Protein AF-A0A662NVA5-F1 (afdb_monomer)

Sequence (50 aa):
MKYCFSPIGYVRTNKTDEEVRSSISGVDGEIEILEEYSRGLVGIEEFSHV

Foldseek 3Di:
DDDDDDDQWDKADPDDPVRQVPDPPGDDIDTGGDPVCPVVCVPVVVDPDD

Secondary structure (DSSP, 8-state):
----PPP-EEEE-SS-HHHHHH-SS----EEEE-GGGGGGGTTGGG-S--

Mean predicted aligned error: 3.37 Å

Structure (mmCIF, N/CA/C/O backbone):
data_AF-A0A662NVA5-F1
#
_entry.id   AF-A0A662NVA5-F1
#
loop_
_atom_site.group_PDB
_atom_site.id
_atom_site.type_symbol
_atom_site.label_atom_id
_atom_site.label_alt_id
_atom_site.label_comp_id
_atom_site.label_asym_id
_atom_site.label_entity_id
_atom_site.label_seq_id
_atom_site.pdbx_PDB_ins_code
_atom_site.Cartn_x
_atom_site.Cartn_y
_atom_site.Cartn_z
_atom_site.occupancy
_atom_site.B_iso_or_equiv
_atom_site.auth_seq_id
_atom_site.auth_comp_id
_atom_site.auth_asym_id
_atom_site.auth_atom_id
_atom_site.pdbx_PDB_model_num
ATOM 1 N N . MET A 1 1 ? 11.515 12.655 23.270 1.00 64.88 1 MET A N 1
ATOM 2 C CA . MET A 1 1 ? 10.371 11.743 23.033 1.00 64.88 1 MET A CA 1
ATOM 3 C C . MET A 1 1 ? 10.788 10.712 22.001 1.00 64.88 1 MET A C 1
ATOM 5 O O . MET A 1 1 ? 11.475 11.087 21.061 1.00 64.88 1 MET A O 1
ATOM 9 N N . LYS A 1 2 ? 10.434 9.437 22.192 1.00 80.00 2 LYS A N 1
ATOM 10 C CA . LYS A 1 2 ? 10.692 8.360 21.227 1.00 80.00 2 LYS A CA 1
ATOM 11 C C . LYS A 1 2 ? 9.341 7.935 20.657 1.00 80.00 2 LYS A C 1
ATOM 13 O O . LYS A 1 2 ? 8.477 7.525 21.425 1.00 80.00 2 LYS A O 1
ATOM 18 N N . TYR A 1 3 ? 9.153 8.102 19.354 1.00 87.38 3 TYR A N 1
ATOM 19 C CA . TYR A 1 3 ? 7.940 7.667 18.666 1.00 87.38 3 TYR A CA 1
ATOM 20 C C . TYR A 1 3 ? 8.133 6.236 18.170 1.00 87.38 3 TYR A C 1
ATOM 22 O O . TYR A 1 3 ? 9.215 5.881 17.702 1.00 87.38 3 TYR A O 1
ATOM 30 N N . CYS A 1 4 ? 7.096 5.418 18.315 1.00 93.00 4 CYS A N 1
ATOM 31 C CA . CYS A 1 4 ? 7.034 4.065 17.780 1.00 93.00 4 CYS A CA 1
ATOM 32 C C . CYS A 1 4 ? 5.803 3.983 16.881 1.00 93.00 4 CYS A C 1
ATOM 34 O O . CYS A 1 4 ? 4.718 4.380 17.307 1.00 93.00 4 CYS A O 1
ATOM 36 N N . PHE A 1 5 ? 5.978 3.499 15.654 1.00 95.31 5 PHE A N 1
ATOM 37 C CA . PHE A 1 5 ? 4.891 3.330 14.697 1.00 95.31 5 PHE A CA 1
ATOM 38 C C . PHE A 1 5 ? 4.507 1.859 14.617 1.00 95.31 5 PHE A C 1
ATOM 40 O O . PHE A 1 5 ? 5.378 0.992 14.556 1.00 95.31 5 PHE A O 1
ATOM 47 N N . SER A 1 6 ? 3.202 1.602 14.620 1.00 95.31 6 SER A N 1
ATOM 48 C CA . SER A 1 6 ? 2.650 0.285 14.309 1.00 95.31 6 SER A CA 1
ATOM 49 C C . SER A 1 6 ? 2.169 0.307 12.858 1.00 95.31 6 SER A C 1
ATOM 51 O O . SER A 1 6 ? 1.467 1.253 12.490 1.00 95.31 6 SER A O 1
ATOM 53 N N . PRO A 1 7 ? 2.570 -0.660 12.018 1.00 97.38 7 PRO A N 1
ATOM 54 C CA . PRO A 1 7 ? 2.068 -0.746 10.654 1.00 97.38 7 PRO A CA 1
ATOM 55 C C . PRO A 1 7 ? 0.564 -1.029 10.670 1.00 97.38 7 PRO A C 1
ATOM 57 O O . PRO A 1 7 ? 0.092 -1.805 11.496 1.00 97.38 7 PRO A O 1
ATOM 60 N N . ILE A 1 8 ? -0.170 -0.417 9.741 1.00 98.19 8 ILE A N 1
ATOM 61 C CA . ILE A 1 8 ? -1.620 -0.629 9.577 1.00 98.19 8 ILE A CA 1
ATOM 62 C C . ILE A 1 8 ? -1.961 -1.524 8.381 1.00 98.19 8 ILE A C 1
ATOM 64 O O . ILE A 1 8 ? -3.125 -1.812 8.122 1.00 98.19 8 ILE A O 1
ATOM 68 N N . GLY A 1 9 ? -0.947 -1.939 7.627 1.00 98.19 9 GLY A N 1
ATOM 69 C CA . GLY A 1 9 ? -1.104 -2.657 6.376 1.00 98.19 9 GLY A CA 1
ATOM 70 C C . GLY A 1 9 ? 0.204 -2.757 5.605 1.00 98.19 9 GLY A C 1
ATOM 71 O O . GLY A 1 9 ? 1.265 -2.347 6.090 1.00 98.19 9 GLY A O 1
ATOM 72 N N . TYR A 1 10 ? 0.110 -3.289 4.392 1.00 97.88 10 TYR A N 1
ATOM 73 C CA . TYR A 1 10 ? 1.235 -3.561 3.508 1.00 97.88 10 TYR A CA 1
ATOM 74 C C . TYR A 1 10 ? 0.928 -3.141 2.074 1.00 97.88 10 TYR A C 1
ATOM 76 O O . TYR A 1 10 ? -0.211 -3.201 1.619 1.00 97.88 10 TYR A O 1
ATOM 84 N N . VAL A 1 11 ? 1.974 -2.762 1.344 1.00 97.12 11 VAL A N 1
ATOM 85 C CA . VAL A 1 11 ? 1.901 -2.541 -0.102 1.00 97.12 11 VAL A CA 1
ATOM 86 C C . VAL A 1 11 ? 2.253 -3.849 -0.806 1.00 97.12 11 VAL A C 1
ATOM 88 O O . VAL A 1 11 ? 3.297 -4.443 -0.530 1.00 97.12 11 VAL A O 1
ATOM 91 N N . ARG A 1 12 ? 1.395 -4.298 -1.720 1.00 97.69 12 ARG A N 1
ATOM 92 C CA . ARG A 1 12 ? 1.625 -5.446 -2.598 1.00 97.69 12 ARG A CA 1
ATOM 93 C C . ARG A 1 12 ? 1.821 -4.948 -4.019 1.00 97.69 12 ARG A C 1
ATOM 95 O O . ARG A 1 12 ? 0.971 -4.261 -4.571 1.00 97.69 12 ARG A O 1
ATOM 102 N N . THR A 1 13 ? 2.938 -5.304 -4.634 1.00 97.75 13 THR A N 1
ATOM 103 C CA . THR A 1 13 ? 3.179 -5.050 -6.054 1.00 97.75 13 THR A CA 1
ATOM 104 C C . THR A 1 13 ? 4.069 -6.149 -6.615 1.00 97.75 13 THR A C 1
ATOM 106 O O . THR A 1 13 ? 4.875 -6.735 -5.895 1.00 97.75 13 THR A O 1
ATOM 109 N N . ASN A 1 14 ? 3.919 -6.433 -7.906 1.00 97.31 14 ASN A N 1
ATOM 110 C CA . ASN A 1 14 ? 4.801 -7.350 -8.631 1.00 97.31 14 ASN A CA 1
ATOM 111 C C . ASN A 1 14 ? 6.034 -6.635 -9.207 1.00 97.31 14 ASN A C 1
ATOM 113 O O . ASN A 1 14 ? 6.783 -7.232 -9.979 1.00 97.31 14 ASN A O 1
ATOM 117 N N . LYS A 1 15 ? 6.216 -5.349 -8.888 1.00 97.75 15 LYS A N 1
ATOM 118 C CA . LYS A 1 15 ? 7.372 -4.559 -9.304 1.00 97.75 15 LYS A CA 1
ATOM 119 C C . LYS A 1 15 ? 8.524 -4.727 -8.330 1.00 97.75 15 LYS A C 1
ATOM 121 O O . LYS A 1 15 ? 8.333 -4.812 -7.121 1.00 97.75 15 LYS A O 1
ATOM 126 N N . THR A 1 16 ? 9.726 -4.746 -8.879 1.00 96.94 16 THR A N 1
ATOM 127 C CA . THR A 1 16 ? 10.963 -4.695 -8.105 1.00 9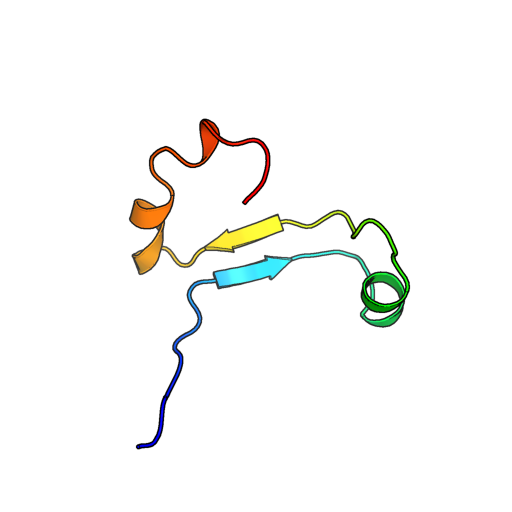6.94 16 THR A CA 1
ATOM 128 C C . THR A 1 16 ? 11.175 -3.306 -7.506 1.00 96.94 16 THR A C 1
ATOM 130 O O . THR A 1 16 ? 10.677 -2.308 -8.028 1.00 96.94 16 THR A O 1
ATOM 133 N N . ASP A 1 17 ? 11.980 -3.219 -6.448 1.00 96.50 17 ASP A N 1
ATOM 134 C CA . ASP A 1 17 ? 12.324 -1.944 -5.806 1.00 96.50 17 ASP A CA 1
ATOM 135 C C . ASP A 1 17 ? 12.908 -0.917 -6.789 1.00 96.50 17 ASP A C 1
ATOM 137 O O . ASP A 1 17 ? 12.663 0.281 -6.656 1.00 96.50 17 ASP A O 1
ATOM 141 N N . GLU A 1 18 ? 13.669 -1.373 -7.788 1.00 97.56 18 GLU A N 1
ATOM 142 C CA . GLU A 1 18 ? 14.267 -0.496 -8.798 1.00 97.56 18 GLU A CA 1
ATOM 143 C C . GLU A 1 18 ? 13.210 0.049 -9.773 1.00 97.56 18 GLU A C 1
ATOM 145 O O . GLU A 1 18 ? 13.220 1.236 -10.100 1.00 97.56 18 GLU A O 1
ATOM 150 N N . GLU A 1 19 ? 12.250 -0.781 -10.195 1.00 97.19 19 GLU A N 1
ATOM 151 C CA . GLU A 1 19 ? 11.104 -0.339 -11.004 1.00 97.19 19 GLU A CA 1
ATOM 152 C C . GLU A 1 19 ? 10.221 0.654 -10.238 1.00 97.19 19 GLU A C 1
ATOM 154 O O . GLU A 1 19 ? 9.798 1.663 -10.800 1.00 97.19 19 GLU A O 1
ATOM 159 N N . VAL A 1 20 ? 9.977 0.408 -8.946 1.00 96.69 20 VAL A N 1
ATOM 160 C CA . VAL A 1 20 ? 9.238 1.339 -8.079 1.00 96.69 20 VAL A CA 1
ATOM 161 C C . VAL A 1 20 ? 9.985 2.668 -7.971 1.00 96.69 20 VAL A C 1
ATOM 163 O O . VAL A 1 20 ? 9.395 3.729 -8.164 1.00 96.69 20 VAL A O 1
ATOM 166 N N . ARG A 1 21 ? 11.295 2.623 -7.698 1.00 96.62 21 ARG A N 1
ATOM 167 C CA . ARG A 1 21 ? 12.141 3.811 -7.506 1.00 96.62 21 ARG A CA 1
ATOM 168 C C . ARG A 1 21 ? 12.273 4.664 -8.765 1.00 96.62 21 ARG A C 1
ATOM 170 O O . ARG A 1 21 ? 12.380 5.882 -8.659 1.00 96.62 21 ARG A O 1
ATOM 177 N N . SER A 1 22 ? 12.325 4.033 -9.934 1.00 97.00 22 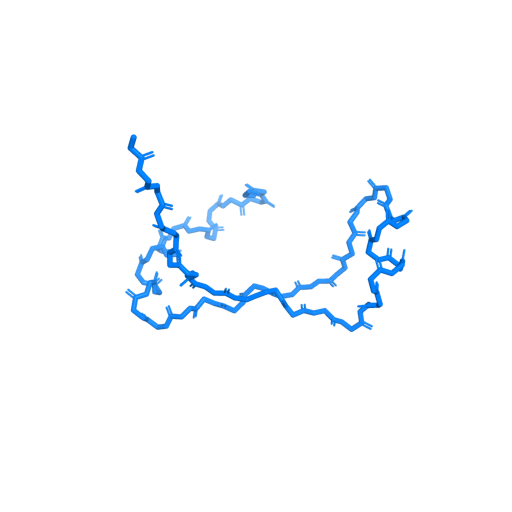SER A N 1
ATOM 178 C CA . SER A 1 22 ? 12.543 4.717 -11.213 1.00 97.00 22 SER A CA 1
ATOM 179 C C . SER A 1 22 ? 11.258 5.242 -11.864 1.00 97.00 22 SER A C 1
ATOM 181 O O . SER A 1 22 ? 11.339 5.973 -12.853 1.00 97.00 22 SER A O 1
ATOM 183 N N . SER A 1 23 ? 10.077 4.922 -11.322 1.00 96.56 23 SER A 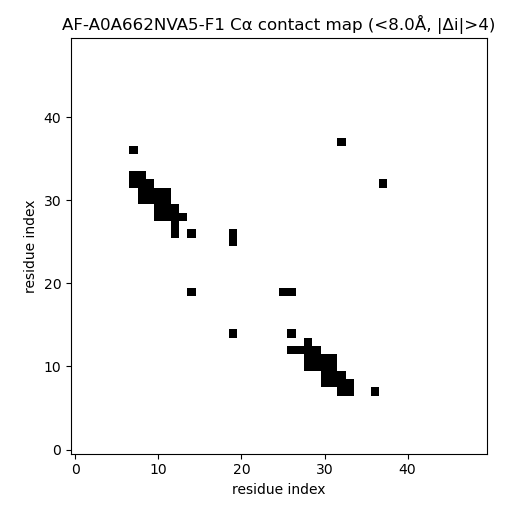N 1
ATOM 184 C CA . SER A 1 23 ? 8.809 5.399 -11.876 1.00 96.56 23 SER A CA 1
ATOM 185 C C . SER A 1 23 ? 8.511 6.858 -11.516 1.00 96.56 23 SER A C 1
ATOM 187 O O . SER A 1 23 ? 8.558 7.260 -10.356 1.00 96.56 23 SER A O 1
ATOM 189 N N . ILE A 1 24 ? 8.119 7.646 -12.521 1.00 94.62 24 ILE A N 1
ATOM 190 C CA . ILE A 1 24 ? 7.684 9.047 -12.367 1.00 94.62 24 ILE A CA 1
ATOM 191 C C . ILE A 1 24 ? 6.193 9.135 -12.003 1.00 94.62 24 ILE A C 1
ATOM 193 O O . ILE A 1 24 ? 5.757 10.108 -11.391 1.00 94.62 24 ILE A O 1
ATOM 197 N N . SER A 1 25 ? 5.401 8.127 -12.373 1.00 94.12 25 SER A N 1
ATOM 198 C CA . SER A 1 25 ? 3.936 8.139 -12.232 1.00 94.12 25 SER A CA 1
ATOM 199 C C . SER A 1 25 ? 3.418 7.075 -11.264 1.00 94.12 25 SER A C 1
ATOM 201 O O . SER A 1 25 ? 2.218 6.837 -11.202 1.00 94.12 25 SER A O 1
ATOM 203 N N . GLY A 1 26 ? 4.316 6.441 -10.507 1.00 93.88 26 GLY A N 1
ATOM 204 C CA . GLY A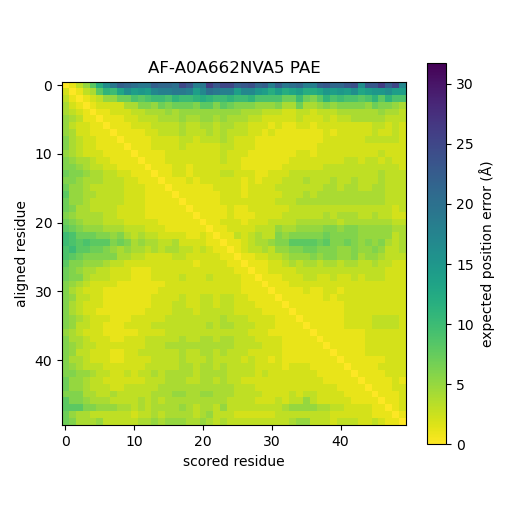 1 26 ? 3.988 5.305 -9.654 1.00 93.88 26 GLY A CA 1
ATOM 205 C C . GLY A 1 26 ? 3.888 3.995 -10.433 1.00 93.88 26 GLY A C 1
ATOM 206 O O . GLY A 1 26 ? 4.201 3.916 -11.623 1.00 93.88 26 GLY A O 1
ATOM 207 N N . VAL A 1 27 ? 3.510 2.935 -9.736 1.00 96.62 27 VAL A N 1
ATOM 208 C CA . VAL A 1 27 ? 3.321 1.609 -10.320 1.00 96.62 27 VAL A CA 1
ATOM 209 C C . VAL A 1 27 ? 2.008 1.026 -9.832 1.00 96.62 27 VAL A C 1
ATOM 211 O O . VAL A 1 27 ? 1.524 1.408 -8.767 1.00 96.62 27 VAL A O 1
ATOM 214 N N . ASP A 1 28 ? 1.472 0.067 -10.578 1.00 97.19 28 ASP A N 1
ATOM 215 C CA . ASP A 1 28 ? 0.317 -0.696 -10.122 1.00 97.19 28 ASP A CA 1
ATOM 216 C C . ASP A 1 28 ? 0.652 -1.462 -8.835 1.00 97.19 28 ASP A C 1
ATOM 218 O O . ASP A 1 28 ? 1.711 -2.098 -8.708 1.00 97.19 28 ASP A O 1
ATOM 222 N N . GLY A 1 29 ? -0.270 -1.415 -7.882 1.00 96.38 29 GLY A N 1
ATOM 223 C CA . GLY A 1 29 ? -0.148 -2.087 -6.602 1.00 96.38 29 GLY A CA 1
ATOM 224 C C . GLY A 1 29 ? -1.463 -2.093 -5.837 1.00 96.38 29 GLY A C 1
ATOM 225 O O . GLY A 1 29 ? -2.400 -1.367 -6.161 1.00 96.38 29 GLY A O 1
ATOM 226 N N . GLU A 1 30 ? -1.506 -2.925 -4.809 1.00 97.94 30 GLU A N 1
ATOM 227 C CA . GLU A 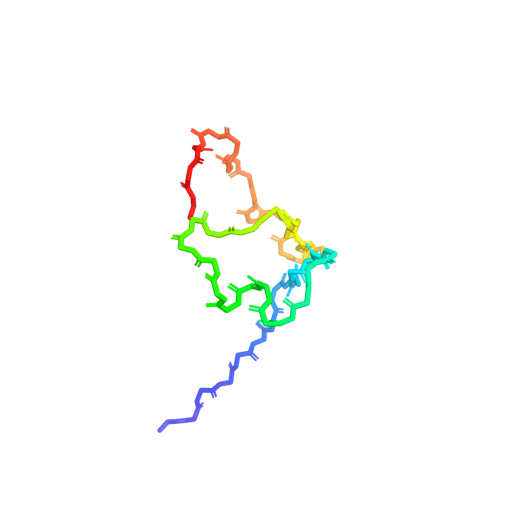1 30 ? -2.639 -3.088 -3.907 1.00 97.94 30 GLU A CA 1
ATOM 228 C C . GLU A 1 30 ? -2.198 -2.737 -2.485 1.00 97.94 30 GLU A C 1
ATOM 230 O O . GLU A 1 30 ? -1.081 -3.056 -2.068 1.00 97.94 30 GLU A O 1
ATOM 235 N N . ILE A 1 31 ? -3.072 -2.074 -1.729 1.00 97.50 31 ILE A N 1
ATOM 236 C CA . ILE A 1 31 ? -2.850 -1.794 -0.311 1.00 97.50 31 ILE A CA 1
ATOM 237 C C . ILE A 1 31 ? -3.672 -2.793 0.501 1.00 97.50 31 ILE A C 1
ATOM 239 O O . ILE A 1 31 ? -4.900 -2.766 0.481 1.00 97.50 31 ILE A O 1
ATOM 243 N N . GLU A 1 32 ? -2.988 -3.673 1.221 1.00 98.25 32 GLU A N 1
ATOM 244 C CA . GLU A 1 32 ? -3.590 -4.661 2.114 1.00 98.25 32 GLU A CA 1
ATOM 245 C C . GLU A 1 32 ? -3.649 -4.076 3.528 1.00 98.25 32 GLU A C 1
ATOM 247 O O . GLU A 1 32 ? -2.615 -3.917 4.177 1.00 98.25 32 GLU A O 1
ATOM 252 N N . ILE A 1 33 ? -4.842 -3.720 4.004 1.00 98.31 33 ILE A N 1
ATOM 253 C CA . ILE A 1 33 ? -5.052 -3.164 5.348 1.00 98.31 33 ILE A CA 1
ATOM 254 C C . ILE A 1 33 ? -5.313 -4.294 6.344 1.00 98.31 33 ILE A C 1
ATOM 256 O O . ILE A 1 33 ? -6.093 -5.202 6.061 1.00 98.31 33 ILE A O 1
ATOM 260 N N . LEU A 1 34 ? -4.664 -4.233 7.511 1.00 98.31 34 LEU A N 1
ATOM 261 C CA . LEU A 1 34 ? -4.900 -5.199 8.584 1.00 98.31 34 LEU A CA 1
ATOM 262 C C . LEU A 1 34 ? -6.328 -5.053 9.121 1.00 98.31 34 LEU A C 1
ATOM 264 O O . LEU A 1 34 ? -6.846 -3.941 9.248 1.00 98.31 34 LEU A O 1
ATOM 268 N N . GLU A 1 35 ? -6.954 -6.182 9.453 1.00 98.00 35 GLU A N 1
ATOM 269 C CA . GLU A 1 35 ? -8.379 -6.250 9.791 1.00 98.00 35 GLU A CA 1
ATOM 270 C C . GLU A 1 35 ? -8.764 -5.309 10.942 1.00 98.00 35 GLU A C 1
ATOM 272 O O . GLU A 1 35 ? -9.808 -4.666 10.893 1.00 98.00 35 GLU A O 1
ATOM 277 N N . GLU A 1 36 ? -7.909 -5.136 11.953 1.00 98.31 36 GLU A N 1
ATOM 278 C CA . GLU A 1 36 ? -8.170 -4.220 13.070 1.00 98.31 36 GLU A CA 1
ATOM 279 C C . GLU A 1 36 ? -8.311 -2.740 12.655 1.00 98.31 36 GLU A C 1
ATOM 281 O O . GLU A 1 36 ? -8.857 -1.937 13.417 1.00 98.31 36 GLU A O 1
ATOM 286 N N . TYR A 1 37 ? -7.859 -2.379 11.449 1.00 98.12 37 TYR A N 1
ATOM 287 C CA . TYR A 1 37 ? -7.955 -1.037 10.875 1.00 98.12 37 TYR A CA 1
ATOM 288 C C . TYR A 1 37 ? -8.956 -0.941 9.712 1.00 98.12 37 TYR A C 1
ATOM 290 O O . TYR A 1 37 ? -9.165 0.158 9.195 1.00 98.12 37 TYR A O 1
ATOM 298 N N . SER A 1 38 ? -9.625 -2.037 9.328 1.00 97.44 38 SER A N 1
ATOM 299 C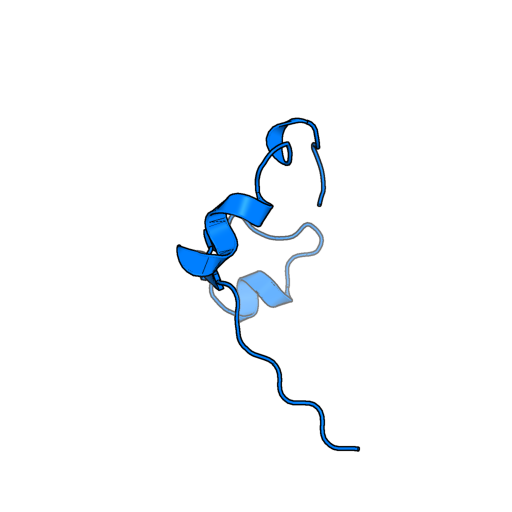 CA . SER A 1 38 ? -10.513 -2.104 8.152 1.00 97.44 38 SER A CA 1
ATOM 300 C C . SER A 1 38 ? -11.638 -1.063 8.189 1.00 97.44 38 SER A C 1
ATOM 302 O O . SER A 1 38 ? -11.947 -0.422 7.185 1.00 97.44 38 SER A O 1
ATOM 304 N N . ARG A 1 39 ? -12.192 -0.791 9.378 1.00 98.06 39 ARG A N 1
ATOM 305 C CA . ARG A 1 39 ? -13.226 0.237 9.591 1.00 98.06 39 ARG A CA 1
ATOM 306 C C . ARG A 1 39 ? -12.784 1.647 9.175 1.00 98.06 39 ARG A C 1
ATOM 308 O O . ARG A 1 39 ? -13.637 2.476 8.873 1.00 98.06 39 ARG A O 1
ATOM 315 N N . GLY A 1 40 ? -11.481 1.928 9.157 1.00 96.81 40 GLY A N 1
ATOM 316 C CA . GLY A 1 40 ? -10.937 3.208 8.700 1.00 96.81 40 GLY A CA 1
ATOM 317 C C . GLY A 1 40 ? -11.134 3.474 7.205 1.00 96.81 40 GLY A C 1
ATOM 318 O O . GLY A 1 40 ? -10.958 4.610 6.780 1.00 96.81 40 GLY A O 1
ATOM 319 N N . LEU A 1 41 ? -11.522 2.460 6.424 1.00 97.25 41 LEU A N 1
ATOM 320 C CA . LEU A 1 41 ? -11.756 2.569 4.982 1.00 97.25 41 LEU A CA 1
ATOM 321 C C . LEU A 1 41 ? -13.179 3.005 4.610 1.00 97.25 41 LEU A C 1
ATOM 323 O O . LEU A 1 41 ? -13.451 3.214 3.436 1.00 97.25 41 LEU A O 1
ATOM 327 N N . VAL A 1 42 ? -14.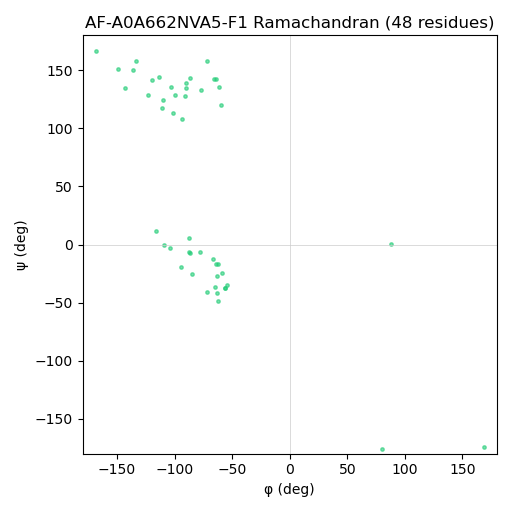104 3.129 5.565 1.00 98.06 42 VAL A N 1
ATOM 328 C CA . VAL A 1 42 ? -15.496 3.510 5.265 1.00 98.06 42 VAL A CA 1
ATOM 329 C C . VAL A 1 42 ? -15.543 4.881 4.577 1.00 98.06 42 VAL A C 1
ATOM 331 O O . VAL A 1 42 ? -15.131 5.874 5.176 1.00 98.06 42 VAL A O 1
ATOM 334 N N . GLY A 1 43 ? -16.078 4.935 3.352 1.00 97.81 43 GLY A N 1
ATOM 335 C CA . GLY A 1 43 ? -16.194 6.158 2.55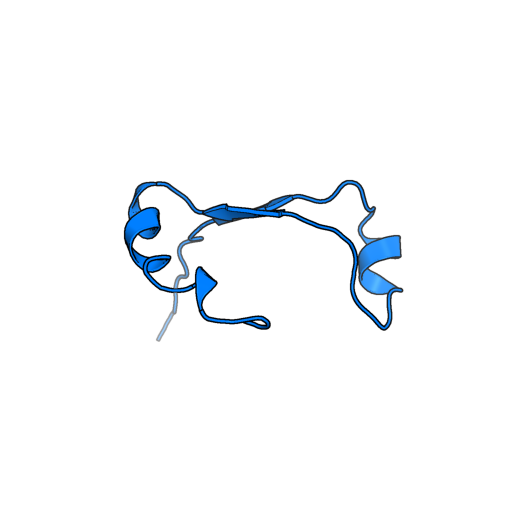2 1.00 97.81 43 GLY A CA 1
ATOM 336 C C . GLY A 1 43 ? -14.966 6.468 1.691 1.00 97.81 43 GLY A C 1
ATOM 337 O O . GLY A 1 43 ? -14.962 7.472 0.980 1.00 97.81 43 GLY A O 1
ATOM 338 N N . ILE A 1 44 ? -13.920 5.632 1.719 1.00 97.06 44 ILE A N 1
ATOM 339 C CA . ILE A 1 44 ? -12.728 5.831 0.880 1.00 97.06 44 ILE A CA 1
ATOM 340 C C . ILE A 1 44 ? -13.059 5.737 -0.615 1.00 97.06 44 ILE A C 1
ATOM 342 O O . ILE A 1 44 ? -12.405 6.369 -1.439 1.00 97.06 44 ILE A O 1
ATOM 346 N N . GLU A 1 45 ? -14.110 4.995 -0.962 1.00 96.44 45 GLU A N 1
ATOM 347 C CA . GLU A 1 45 ? -14.617 4.816 -2.319 1.00 96.44 45 GLU A CA 1
ATOM 348 C C . GLU A 1 45 ? -15.152 6.105 -2.963 1.00 96.44 45 GLU A C 1
ATOM 350 O O . GLU A 1 45 ? -15.291 6.166 -4.184 1.00 96.44 45 GLU A O 1
ATOM 355 N N . GLU A 1 46 ? -15.433 7.146 -2.172 1.00 98.12 46 GLU A N 1
ATOM 356 C CA . GLU A 1 46 ? -15.873 8.451 -2.677 1.00 98.12 46 GLU A CA 1
ATOM 357 C C . GLU A 1 46 ? -14.710 9.291 -3.247 1.00 98.12 46 GLU A C 1
ATOM 359 O O . GLU A 1 46 ? -14.936 10.349 -3.843 1.00 98.12 46 GLU A O 1
ATOM 364 N N . PHE A 1 47 ? -13.463 8.823 -3.106 1.00 96.94 47 PHE A N 1
ATOM 365 C CA . PHE A 1 47 ? -12.250 9.521 -3.531 1.00 96.94 47 PHE A CA 1
ATOM 366 C C . PHE A 1 47 ? -11.542 8.796 -4.675 1.00 96.94 47 PHE A C 1
ATOM 368 O O . PHE A 1 47 ? -11.468 7.574 -4.735 1.00 96.94 47 PHE A O 1
ATOM 375 N N . SER A 1 48 ? -10.960 9.579 -5.585 1.00 93.94 48 SER A N 1
ATOM 376 C CA . SER A 1 48 ? -10.133 9.053 -6.681 1.00 93.94 48 SER A CA 1
ATOM 377 C C . SER A 1 48 ? -8.637 9.026 -6.359 1.00 93.94 48 SER A C 1
ATOM 379 O O . SER A 1 48 ? -7.890 8.326 -7.035 1.00 93.94 48 SER A O 1
ATOM 381 N N . HIS A 1 49 ? -8.198 9.803 -5.364 1.00 94.00 49 HIS A N 1
ATOM 382 C CA . HIS A 1 49 ? -6.802 9.939 -4.947 1.00 94.00 49 HIS A CA 1
ATOM 383 C C . HIS A 1 49 ? -6.758 10.081 -3.420 1.00 94.00 49 HIS A C 1
ATOM 385 O O . HIS A 1 49 ? -7.551 10.844 -2.863 1.00 94.00 49 HIS A O 1
ATOM 391 N N . VAL A 1 50 ? -5.843 9.352 -2.775 1.00 91.69 50 VAL A N 1
ATOM 392 C CA . VAL A 1 50 ? -5.639 9.288 -1.316 1.00 91.69 50 VAL A CA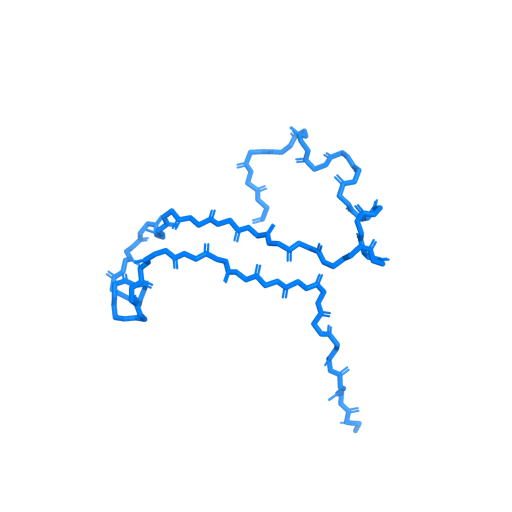 1
ATOM 393 C C . VAL A 1 50 ? -4.183 9.592 -0.994 1.00 91.69 50 VAL A C 1
ATOM 395 O O . VAL A 1 50 ? -3.314 9.131 -1.769 1.00 91.69 50 VAL A O 1
#

Radius of gyration: 14.1 Å; Cα contacts (8 Å, |Δi|>4): 28; chains: 1; bounding box: 30×19×35 Å

Solvent-accessible surface area (backbone atoms only — not comparable to full-atom values): 3564 Å² total; per-residue (Å²): 139,87,88,82,87,79,83,61,54,47,82,46,57,93,64,52,72,66,59,56,70,71,40,92,86,62,72,80,65,46,77,48,64,39,74,96,51,48,78,77,52,73,73,55,83,83,51,95,77,133

pLDDT: mean 95.63, std 5.35, range [64.88, 98.31]